Protein AF-A0A1Q9JSB4-F1 (afdb_monomer)

Solvent-accessible surface area (backbone atoms only — not comparable to full-atom values): 6946 Å² total; per-residue (Å²): 130,84,77,72,78,92,80,82,87,85,89,82,86,73,56,73,68,58,48,51,52,46,51,55,55,12,55,77,67,75,41,54,57,71,53,41,51,50,48,71,71,62,71,48,70,88,77,40,72,66,58,48,53,54,52,50,52,51,53,52,53,52,50,52,52,51,52,51,50,52,50,52,51,49,55,63,71,61,60,80,60,52,72,65,56,52,54,51,50,53,53,50,52,54,53,49,52,53,55,52,49,53,53,50,50,57,53,53,43,64,74,65,68,75,124

Sequence (115 aa):
MSQGRLSLVKKFRLSPEVAAELAEKSEKMNMSESEYLRFMISQKPTDYPEMRILLRELINEVNHIGTNINQIVHNNNSGLYSETDKEQLVAYMRKLNVEVNKVYEVISERQSGKM

Foldseek 3Di:
DPPPPPDDDDDDDDDPVVVVVLVVVCVVVVHDSVVVVVCVVVVDCVVDPVSVVVVVVVVVVVVVVVVVVVVVVCVVVVCPDPVVNVVVVVVVVVVVVVVVVVVVVVVVCVVVPPD

Radius of gyration: 30.27 Å; Cα contacts (8 Å, |Δi|>4): 21; chains: 1; bounding box: 59×44×71 Å

Secondary structure (DSSP, 8-state):
---------------HHHHHHHHHHHHHTTS-HHHHHHHHHH--GGG-HHHHHHHHHHHHHHHHHHHHHHHHHHHHHT--S-HHHHHHHHHHHHHHHHHHHHHHHHHHHHHTT--

Mean predicted aligned error: 15.84 Å

pLDDT: mean 81.72, std 12.93, range [38.06, 97.5]

Structure (mmCIF, N/CA/C/O backbone):
data_AF-A0A1Q9JSB4-F1
#
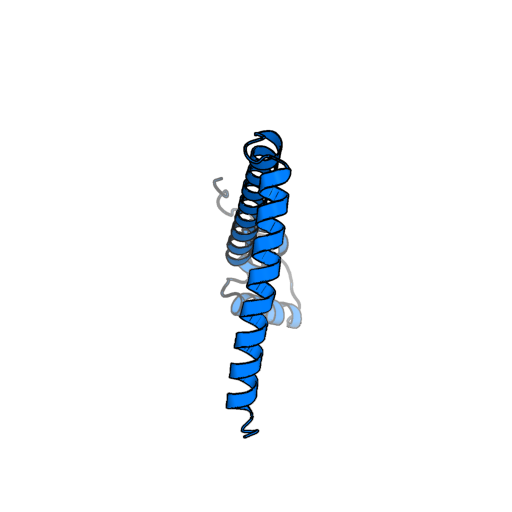_entry.id   AF-A0A1Q9JSB4-F1
#
loop_
_atom_site.group_PDB
_atom_site.id
_atom_site.type_symbol
_atom_site.label_atom_id
_atom_site.label_alt_id
_atom_site.label_comp_id
_atom_site.label_asym_id
_atom_site.label_entity_id
_atom_site.label_seq_id
_atom_site.pdbx_PDB_ins_code
_atom_site.Cartn_x
_atom_site.Cartn_y
_atom_site.Cartn_z
_atom_site.occupancy
_atom_site.B_iso_or_equiv
_atom_site.auth_seq_id
_atom_site.auth_comp_id
_atom_site.auth_asym_id
_atom_site.auth_atom_id
_atom_site.pdbx_PDB_model_num
ATOM 1 N N . MET A 1 1 ? 7.688 8.011 22.339 1.00 38.06 1 MET A N 1
ATOM 2 C CA . MET A 1 1 ? 6.715 9.029 22.789 1.00 38.06 1 MET A CA 1
ATOM 3 C C . MET A 1 1 ? 5.871 8.394 23.879 1.00 38.06 1 MET A C 1
ATOM 5 O O . MET A 1 1 ? 5.045 7.551 23.552 1.00 38.06 1 MET A O 1
ATOM 9 N N . SER A 1 2 ? 6.137 8.675 25.157 1.00 42.62 2 SER A N 1
ATOM 10 C CA . SER A 1 2 ? 5.287 8.157 26.233 1.00 42.62 2 SER A CA 1
ATOM 11 C C . SER A 1 2 ? 3.912 8.810 26.098 1.00 42.62 2 SER A C 1
ATOM 13 O O . SER A 1 2 ? 3.757 10.011 26.302 1.00 42.62 2 SER A O 1
ATOM 15 N N . GLN A 1 3 ? 2.910 8.034 25.685 1.00 54.91 3 GLN A N 1
ATOM 16 C CA . GLN A 1 3 ? 1.523 8.451 25.856 1.00 54.91 3 GLN A CA 1
ATOM 17 C C . GLN A 1 3 ? 1.323 8.600 27.366 1.00 54.91 3 GLN A C 1
ATOM 19 O O . GLN A 1 3 ? 1.408 7.616 28.102 1.00 54.91 3 GLN A O 1
ATOM 24 N N . GLY A 1 4 ? 1.185 9.838 27.844 1.00 63.59 4 GLY A N 1
ATOM 25 C CA . GLY A 1 4 ? 0.920 10.104 29.253 1.00 63.59 4 GLY A CA 1
ATOM 26 C C . GLY A 1 4 ? -0.279 9.276 29.716 1.00 63.59 4 GLY A C 1
ATOM 27 O O . GLY A 1 4 ? -1.248 9.113 28.974 1.00 63.59 4 GLY A O 1
ATOM 28 N N . ARG A 1 5 ? -0.197 8.707 30.923 1.00 77.44 5 ARG A N 1
ATOM 29 C CA . ARG A 1 5 ? -1.266 7.881 31.499 1.00 77.44 5 ARG A CA 1
ATOM 30 C C . ARG A 1 5 ? -2.603 8.628 31.402 1.00 77.44 5 ARG A C 1
ATOM 32 O O . ARG A 1 5 ? -2.691 9.775 31.833 1.00 77.44 5 ARG A O 1
ATOM 39 N N . LEU A 1 6 ? -3.629 7.971 30.854 1.00 82.81 6 LEU A N 1
ATOM 40 C CA . LEU A 1 6 ? -4.983 8.524 30.750 1.00 82.81 6 LEU A CA 1
ATOM 41 C C . LEU A 1 6 ? -5.480 8.916 32.154 1.00 82.81 6 LEU A C 1
ATOM 43 O O . LEU A 1 6 ? -5.659 8.049 33.006 1.00 82.81 6 LEU A O 1
ATOM 47 N N . SER A 1 7 ? -5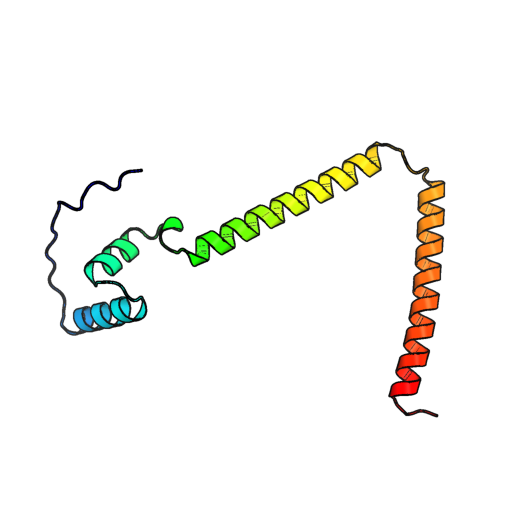.657 10.216 32.403 1.00 88.75 7 SER A N 1
ATOM 48 C CA . SER A 1 7 ? -5.992 10.764 33.730 1.00 88.75 7 SER A CA 1
ATOM 49 C C . SER A 1 7 ? -7.288 11.577 33.765 1.00 88.75 7 SER A C 1
ATOM 51 O O . SER A 1 7 ? -7.830 11.827 34.839 1.00 88.75 7 SER A O 1
ATOM 53 N N . LEU A 1 8 ? -7.810 11.984 32.605 1.00 88.56 8 LEU A N 1
ATOM 54 C CA . LEU A 1 8 ? -9.019 12.799 32.492 1.00 88.56 8 LEU A CA 1
ATOM 55 C C . LEU A 1 8 ? -10.231 11.933 32.139 1.00 88.56 8 LEU A C 1
ATOM 57 O O . LEU A 1 8 ? -10.182 11.138 31.204 1.00 88.56 8 LEU A O 1
ATOM 61 N N . VAL A 1 9 ? -11.343 12.142 32.849 1.00 90.19 9 VAL A N 1
ATOM 62 C CA . VAL A 1 9 ? -12.622 11.456 32.608 1.00 90.19 9 VAL A CA 1
ATOM 63 C C . VAL A 1 9 ? -13.632 12.442 32.027 1.00 90.19 9 VAL A C 1
ATOM 65 O O . VAL A 1 9 ? -13.817 13.542 32.555 1.00 90.19 9 VAL A O 1
ATOM 68 N N . LYS A 1 10 ? -14.318 12.044 30.953 1.00 89.62 10 LYS A N 1
ATOM 69 C CA . LYS A 1 10 ? -15.442 12.788 30.372 1.00 89.62 10 LYS A CA 1
ATOM 70 C C . LYS A 1 10 ? -16.696 11.921 30.399 1.00 89.62 10 LYS A C 1
ATOM 72 O O . LYS A 1 10 ? -16.654 10.768 29.989 1.00 89.62 10 LYS A O 1
ATOM 77 N N . LYS A 1 11 ? -17.790 12.476 30.929 1.00 92.44 11 LYS A N 1
ATOM 78 C CA . LYS A 1 11 ? -19.097 11.814 31.027 1.00 92.44 11 LYS A CA 1
ATOM 79 C C . LYS A 1 11 ? -20.024 12.400 29.969 1.00 92.44 11 LYS A C 1
ATOM 81 O O . LYS A 1 11 ? -20.160 13.619 29.897 1.00 92.44 11 LYS A O 1
ATOM 86 N N . PHE A 1 12 ? -20.676 11.536 29.204 1.00 90.38 12 PHE A N 1
ATOM 87 C CA . PHE A 1 12 ? -21.640 11.909 28.172 1.00 90.38 12 PHE A CA 1
ATOM 88 C C . PHE A 1 12 ? -22.933 11.123 28.382 1.00 90.38 12 PHE A C 1
ATOM 90 O O . PHE A 1 12 ? -22.920 10.059 28.999 1.00 90.38 12 PHE A O 1
ATOM 97 N N . ARG A 1 13 ? -24.052 11.662 27.896 1.00 95.31 13 ARG A N 1
ATOM 98 C CA . ARG A 1 13 ? -25.334 10.950 27.844 1.00 95.31 13 ARG A CA 1
ATOM 99 C C . ARG A 1 13 ? -25.573 10.517 26.404 1.00 95.31 13 ARG A C 1
ATOM 101 O O . ARG A 1 13 ? -25.406 11.338 25.508 1.00 95.31 13 ARG A O 1
ATOM 108 N N . LEU A 1 14 ? -25.962 9.263 26.208 1.00 95.56 14 LEU A N 1
ATOM 109 C CA . LEU A 1 14 ? -26.282 8.687 24.903 1.00 95.56 14 LEU A CA 1
ATOM 110 C C . LEU A 1 14 ? -27.750 8.256 24.891 1.00 95.56 14 LEU A C 1
ATOM 112 O O . LEU A 1 14 ? -28.295 7.888 25.935 1.00 95.56 14 LEU A O 1
ATOM 116 N N . SER A 1 15 ? -28.387 8.310 23.722 1.00 97.38 15 SER A N 1
ATOM 117 C CA . SER A 1 15 ? -29.656 7.611 23.525 1.00 97.38 15 SER A CA 1
ATOM 118 C C . SER A 1 15 ? -29.409 6.093 23.505 1.00 97.38 15 SER A C 1
ATOM 120 O O . SER A 1 15 ? -28.284 5.666 23.228 1.00 97.38 15 SER A O 1
ATOM 122 N N . PRO A 1 16 ? -30.433 5.261 23.772 1.00 97.50 16 PRO A N 1
ATOM 123 C CA . PRO A 1 16 ? -30.288 3.805 23.716 1.00 97.50 16 PRO A CA 1
ATOM 124 C C . PRO A 1 16 ? -29.775 3.299 22.361 1.00 97.50 16 PRO A C 1
ATOM 126 O O . PRO A 1 16 ? -28.940 2.405 22.319 1.00 97.50 16 PRO A O 1
ATOM 129 N N . GLU A 1 17 ? -30.230 3.912 21.267 1.00 97.44 17 GLU A N 1
ATOM 130 C CA . GLU A 1 17 ? -29.809 3.580 19.901 1.00 97.44 17 GLU A CA 1
ATOM 131 C C . GLU A 1 17 ? -28.315 3.851 19.682 1.00 97.44 17 GLU A C 1
ATOM 133 O O . GLU A 1 17 ? -27.580 2.966 19.252 1.00 97.44 17 GLU A O 1
ATOM 138 N N . VAL A 1 18 ? -27.837 5.036 20.077 1.00 94.69 18 VAL A N 1
ATOM 139 C CA . VAL A 1 18 ? -26.418 5.406 19.941 1.00 94.69 18 VAL A CA 1
ATOM 140 C C . VAL A 1 18 ? -25.529 4.549 20.848 1.00 94.69 18 VAL A C 1
ATOM 142 O O . VAL A 1 18 ? -24.403 4.224 20.478 1.00 94.69 18 VAL A O 1
ATOM 145 N N . ALA A 1 19 ? -26.016 4.165 22.031 1.00 96.25 19 ALA A N 1
ATOM 146 C CA . ALA A 1 19 ? -25.290 3.263 22.923 1.00 96.25 19 ALA A CA 1
ATOM 147 C C . ALA A 1 19 ? -25.153 1.851 22.324 1.00 96.25 19 ALA A C 1
ATOM 149 O O . ALA A 1 19 ? -24.070 1.275 22.375 1.00 96.25 19 ALA A O 1
ATOM 150 N N . ALA A 1 20 ? -26.219 1.321 21.715 1.00 97.12 20 ALA A N 1
ATOM 151 C CA . ALA A 1 20 ? -26.181 0.024 21.042 1.00 97.12 20 ALA A CA 1
ATOM 152 C C . ALA A 1 20 ? -25.229 0.034 19.834 1.00 97.12 20 ALA A C 1
ATOM 154 O O . ALA A 1 20 ? -24.418 -0.877 19.679 1.00 97.12 20 ALA A O 1
ATOM 155 N N . GLU A 1 21 ? -25.272 1.095 19.025 1.00 96.19 21 GLU A N 1
ATOM 156 C CA . GLU A 1 21 ? -24.370 1.259 17.883 1.00 96.19 21 GLU A CA 1
ATOM 157 C C . GLU A 1 21 ? -22.897 1.353 18.321 1.00 96.19 21 GLU A C 1
ATOM 159 O O . GLU A 1 21 ? -22.014 0.772 17.685 1.00 96.19 21 GLU A O 1
ATOM 164 N N . LEU A 1 22 ? -22.617 2.061 19.423 1.00 94.38 22 LEU A N 1
ATOM 165 C CA . LEU A 1 22 ? -21.272 2.157 19.992 1.00 94.38 22 LEU A CA 1
ATOM 166 C C . LEU A 1 22 ? -20.751 0.786 20.445 1.00 94.38 22 LEU A C 1
ATOM 168 O O . LEU A 1 22 ? -19.611 0.438 20.122 1.00 94.38 22 LEU A O 1
ATOM 172 N N . ALA A 1 23 ? -21.584 0.013 21.145 1.00 95.38 23 ALA A N 1
ATOM 173 C CA . ALA A 1 23 ? -21.244 -1.332 21.594 1.00 95.38 23 ALA A CA 1
ATOM 174 C C . ALA A 1 23 ? -20.911 -2.242 20.400 1.00 95.38 23 ALA A C 1
ATOM 176 O O . ALA A 1 23 ? -19.802 -2.777 20.336 1.00 95.38 23 ALA A O 1
ATOM 177 N N . GLU A 1 24 ? -21.800 -2.312 19.403 1.00 96.25 24 GLU A N 1
ATOM 178 C CA . GLU A 1 24 ? -21.624 -3.151 18.210 1.00 96.25 24 GLU A CA 1
ATOM 179 C C . GLU A 1 24 ? -20.339 -2.804 17.439 1.00 96.25 24 GLU A C 1
ATOM 181 O O . GLU A 1 24 ? -19.571 -3.685 17.045 1.00 96.25 24 GLU A O 1
ATOM 186 N N . LYS A 1 25 ? -20.071 -1.510 17.221 1.00 91.00 25 LYS A N 1
ATOM 187 C CA . LYS A 1 25 ? -18.875 -1.072 16.485 1.00 91.00 25 LYS A CA 1
ATOM 188 C C . LYS A 1 25 ? -17.584 -1.340 17.251 1.00 91.00 25 LYS A C 1
ATOM 190 O O . LYS A 1 25 ? -16.586 -1.710 16.632 1.00 91.00 25 LYS A O 1
ATOM 195 N N . SER A 1 26 ? -17.593 -1.161 18.572 1.00 91.69 26 SER A N 1
ATOM 196 C CA . SER A 1 26 ? -16.423 -1.447 19.406 1.00 91.69 26 SER A CA 1
ATOM 197 C C . SER A 1 26 ? -16.100 -2.944 19.440 1.00 91.69 26 SER A C 1
ATOM 199 O O . SER A 1 26 ? -14.936 -3.319 19.286 1.00 91.69 26 SER A O 1
ATOM 201 N N . GLU A 1 27 ? -17.129 -3.795 19.504 1.00 92.44 27 GLU A N 1
ATOM 202 C CA . GLU A 1 27 ? -16.999 -5.252 19.463 1.00 92.44 27 GLU A CA 1
ATOM 203 C C . GLU A 1 27 ? -16.458 -5.736 18.114 1.00 92.44 27 GLU A C 1
ATOM 205 O O . GLU A 1 27 ? -15.497 -6.504 18.079 1.00 92.44 27 GLU A O 1
ATOM 210 N N . LYS A 1 28 ? -16.988 -5.217 16.996 1.00 90.50 28 LYS A N 1
ATOM 211 C CA . LYS A 1 28 ? -16.485 -5.528 15.642 1.00 90.50 28 LYS A CA 1
ATOM 212 C C . LYS A 1 28 ? -14.993 -5.237 15.476 1.00 90.50 28 LYS A C 1
ATOM 214 O O . LYS A 1 28 ? -14.313 -5.946 14.741 1.00 90.50 28 LYS A O 1
ATOM 219 N N . MET A 1 29 ? -14.496 -4.202 16.149 1.00 82.81 29 MET A N 1
ATOM 220 C CA . MET A 1 29 ? -13.086 -3.804 16.122 1.00 82.81 29 MET A CA 1
ATOM 221 C C . MET A 1 29 ? -12.257 -4.443 17.245 1.00 82.81 29 MET A C 1
ATOM 223 O O . MET A 1 29 ? -11.064 -4.159 17.349 1.00 82.81 29 MET A O 1
ATOM 227 N N . ASN A 1 30 ? -12.866 -5.300 18.072 1.00 86.75 30 ASN A N 1
ATOM 228 C CA . ASN A 1 30 ? -12.251 -5.961 19.221 1.00 86.75 30 ASN A CA 1
ATOM 229 C C . ASN A 1 30 ? -11.600 -4.970 20.214 1.00 86.75 30 ASN A C 1
ATOM 231 O O . ASN A 1 30 ? -10.493 -5.193 20.706 1.00 86.75 30 ASN A O 1
ATOM 235 N N . MET A 1 31 ? -12.283 -3.850 20.479 1.00 88.50 31 MET A N 1
ATOM 236 C CA . MET A 1 31 ? -11.840 -2.762 21.362 1.00 88.50 31 MET A CA 1
ATOM 237 C C . MET A 1 31 ? -12.882 -2.477 22.447 1.00 88.50 31 MET A C 1
ATOM 239 O O . MET A 1 31 ? -14.074 -2.701 22.258 1.00 88.50 31 MET A O 1
ATOM 243 N N . SER A 1 32 ? -12.458 -1.893 23.573 1.00 91.38 32 SER A N 1
ATOM 244 C CA . SER A 1 32 ? -13.431 -1.315 24.519 1.00 91.38 32 SER A CA 1
ATOM 245 C C . SER A 1 32 ? -14.110 -0.079 23.916 1.00 91.38 32 SER A C 1
ATOM 247 O O . SER A 1 32 ? -13.471 0.674 23.183 1.00 91.38 32 SER A O 1
ATOM 249 N N . GLU A 1 33 ? -15.356 0.226 24.293 1.00 92.06 33 GLU A N 1
ATOM 250 C CA . GLU A 1 33 ? -16.056 1.441 23.829 1.00 92.06 33 GLU A CA 1
ATOM 251 C C . GLU A 1 33 ? -15.230 2.722 24.046 1.00 92.06 33 GLU A C 1
ATOM 253 O O . GLU A 1 33 ? -15.183 3.616 23.203 1.00 92.06 33 GLU A O 1
ATOM 258 N N . SER A 1 34 ? -14.514 2.801 25.174 1.00 90.12 34 SER A N 1
ATOM 259 C CA . SER A 1 34 ? -13.656 3.946 25.489 1.00 90.12 34 SER A CA 1
ATOM 260 C C . SER A 1 34 ? -12.455 4.064 24.544 1.00 90.12 34 SER A C 1
ATOM 262 O O . SER A 1 34 ? -12.018 5.168 24.222 1.00 90.12 34 SER A O 1
ATOM 264 N N . GLU A 1 35 ? -11.897 2.929 24.134 1.00 86.25 35 GLU A N 1
ATOM 265 C CA . GLU A 1 35 ? -10.772 2.841 23.208 1.00 86.25 35 GLU A CA 1
ATOM 266 C C . GLU A 1 35 ? -11.221 3.152 21.791 1.00 86.25 35 GLU A C 1
ATOM 268 O O . GLU A 1 35 ? -10.597 3.982 21.135 1.00 86.25 35 GLU A O 1
ATOM 273 N N . TYR A 1 36 ? -12.374 2.617 21.399 1.00 88.94 36 TYR A N 1
ATOM 274 C CA . TYR A 1 36 ? -13.028 2.930 20.142 1.00 88.94 36 TYR A CA 1
ATOM 275 C C . TYR A 1 36 ? -13.346 4.430 20.013 1.00 88.94 36 TYR A C 1
ATOM 277 O O . TYR A 1 36 ? -13.014 5.047 19.005 1.00 88.94 36 TYR A O 1
ATOM 285 N N . LEU A 1 37 ? -13.886 5.081 21.051 1.00 89.38 37 LEU A N 1
ATOM 286 C CA . LEU A 1 37 ? -14.112 6.535 21.029 1.00 89.38 37 LEU A CA 1
ATOM 287 C C . LEU A 1 37 ? -12.809 7.331 20.901 1.00 89.38 37 LEU A C 1
ATOM 289 O O . LEU A 1 37 ? -12.750 8.298 20.143 1.00 89.38 37 LEU A O 1
ATOM 293 N N . ARG A 1 38 ? -11.753 6.942 21.627 1.00 86.88 38 ARG A N 1
ATOM 294 C CA . ARG A 1 38 ? -10.443 7.607 21.514 1.00 86.88 38 ARG A CA 1
ATOM 295 C C . ARG A 1 38 ? -9.865 7.464 20.111 1.00 86.88 38 ARG A C 1
ATOM 297 O O . ARG A 1 38 ? -9.359 8.445 19.582 1.00 86.88 38 ARG A O 1
ATOM 304 N N . PHE A 1 39 ? -9.989 6.280 19.529 1.00 83.81 39 PHE A N 1
ATOM 305 C CA . PHE A 1 39 ? -9.577 5.963 18.170 1.00 83.81 39 PHE A CA 1
ATOM 306 C C . PHE A 1 39 ? -10.331 6.789 17.117 1.00 83.81 39 PHE A C 1
ATOM 308 O O . PHE A 1 39 ? -9.719 7.404 16.244 1.00 83.81 39 PHE A O 1
ATOM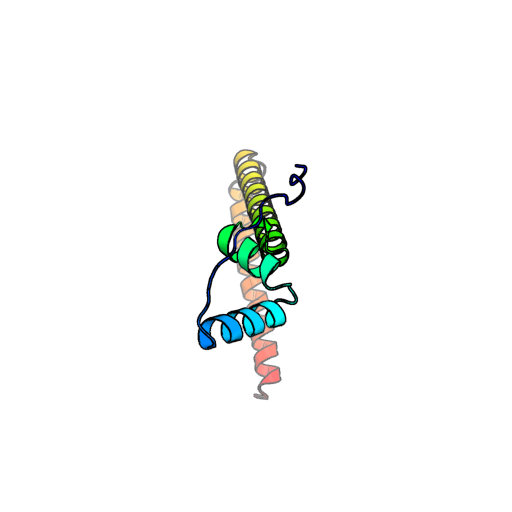 315 N N . MET A 1 40 ? -11.654 6.898 17.258 1.00 84.56 40 MET A N 1
ATOM 316 C CA . MET A 1 40 ? -12.493 7.727 16.386 1.00 84.56 40 MET A CA 1
ATOM 317 C C . MET A 1 40 ? -12.179 9.225 16.506 1.00 84.56 40 MET A C 1
ATOM 319 O O . MET A 1 40 ? -12.361 9.971 15.548 1.00 84.56 40 MET A O 1
ATOM 323 N N . ILE A 1 41 ? -11.715 9.685 17.672 1.00 83.12 41 ILE A N 1
ATOM 324 C CA . ILE A 1 41 ? -11.290 11.077 17.883 1.00 83.12 41 ILE A CA 1
ATOM 325 C C . ILE A 1 41 ? -9.879 11.316 17.332 1.00 83.12 41 ILE A C 1
ATOM 327 O O . ILE A 1 41 ? -9.605 12.396 16.809 1.00 83.12 41 ILE A O 1
ATOM 331 N N . SER A 1 42 ? -8.965 10.351 17.471 1.00 74.75 42 SER A N 1
ATOM 332 C CA . SER A 1 42 ? -7.579 10.523 17.038 1.00 74.75 42 SER A CA 1
ATOM 333 C C . SER A 1 42 ? -7.445 10.480 15.521 1.00 74.75 42 SER A C 1
ATOM 335 O O . SER A 1 42 ? -6.699 11.306 14.995 1.00 74.75 42 SER A O 1
ATOM 337 N N . GLN A 1 43 ? -8.141 9.560 14.833 1.00 61.94 43 GLN A N 1
ATOM 338 C CA . GLN A 1 43 ? -8.094 9.358 13.370 1.00 61.94 43 GLN A CA 1
ATOM 339 C C . GLN A 1 43 ? -6.670 9.480 12.793 1.00 61.94 43 GLN A C 1
ATOM 341 O O . GLN A 1 43 ? -6.466 9.996 11.692 1.00 61.94 43 GLN A O 1
ATOM 346 N N . LYS A 1 44 ? -5.647 9.045 13.545 1.00 62.94 44 LYS A N 1
ATOM 347 C CA . LYS A 1 44 ? -4.264 9.101 13.073 1.00 62.94 44 LYS A CA 1
ATOM 348 C C . LYS A 1 44 ? -3.988 7.834 12.266 1.00 62.94 44 LYS A C 1
ATOM 350 O O . LYS A 1 44 ? -4.324 6.744 12.725 1.00 62.94 44 LYS A O 1
ATOM 355 N N . PRO A 1 45 ? -3.300 7.925 11.112 1.00 53.41 45 PRO A N 1
ATOM 356 C CA . PRO A 1 45 ? -2.876 6.746 10.346 1.00 53.41 45 PRO A CA 1
ATOM 357 C C . PRO A 1 45 ? -2.086 5.734 11.195 1.00 53.41 45 PRO A C 1
ATOM 359 O O . PRO A 1 45 ? -2.105 4.533 10.947 1.00 53.41 45 PRO A O 1
ATOM 362 N N . THR A 1 46 ? -1.423 6.224 12.246 1.00 56.56 46 THR A N 1
ATOM 363 C CA . THR A 1 46 ? -0.695 5.459 13.260 1.00 56.56 46 THR A CA 1
ATOM 364 C C . THR A 1 46 ? -1.569 4.598 14.171 1.00 56.56 46 THR A C 1
ATOM 366 O O . THR A 1 46 ? -1.013 3.869 14.984 1.00 56.56 46 THR A O 1
ATOM 369 N N . ASP A 1 47 ? -2.891 4.648 14.088 1.00 61.38 47 ASP A N 1
ATOM 370 C CA . ASP A 1 47 ? -3.758 3.830 14.941 1.00 61.38 47 ASP A CA 1
ATOM 371 C C . ASP A 1 47 ? -4.206 2.535 14.239 1.00 61.38 47 ASP A C 1
ATOM 373 O O . ASP A 1 47 ? -4.691 1.616 14.888 1.00 61.38 47 ASP A O 1
ATOM 377 N N . TYR A 1 48 ? -3.917 2.398 12.938 1.00 67.88 48 TYR A N 1
ATOM 378 C CA . TYR A 1 48 ? -4.250 1.228 12.125 1.00 67.88 48 TYR A CA 1
ATOM 379 C C . TYR A 1 48 ? -2.964 0.475 11.732 1.00 67.88 48 TYR A C 1
ATOM 381 O O . TYR A 1 48 ? -2.187 0.954 10.900 1.00 67.88 48 TYR A O 1
ATOM 389 N N . PRO A 1 49 ? -2.660 -0.685 12.349 1.00 67.00 49 PRO A N 1
ATOM 390 C CA . PRO A 1 49 ? -1.487 -1.496 12.004 1.00 67.00 49 PRO A CA 1
ATOM 391 C C . PRO A 1 49 ? -1.415 -1.858 10.516 1.00 67.00 49 PRO A C 1
ATOM 393 O O . PRO A 1 49 ? -0.352 -1.737 9.916 1.00 67.00 49 PRO A O 1
ATOM 396 N N . GLU A 1 50 ? -2.549 -2.205 9.912 1.00 72.44 50 GLU A N 1
ATOM 397 C CA . GLU A 1 50 ? -2.646 -2.578 8.495 1.00 72.44 50 GLU A CA 1
ATOM 398 C C . GLU A 1 50 ? -2.254 -1.423 7.568 1.00 72.44 50 GLU A C 1
ATOM 400 O O . GLU A 1 50 ? -1.404 -1.583 6.695 1.00 72.44 50 GLU A O 1
ATOM 405 N N . MET A 1 51 ? -2.772 -0.216 7.821 1.00 72.00 51 MET A N 1
ATOM 406 C CA . MET A 1 51 ? -2.419 0.971 7.033 1.00 72.00 51 MET A CA 1
ATOM 407 C C . MET A 1 51 ? -0.928 1.308 7.120 1.00 72.00 51 MET A C 1
ATOM 409 O O . MET A 1 51 ? -0.346 1.776 6.146 1.00 72.00 51 MET A O 1
ATOM 413 N N . ARG A 1 52 ? -0.271 1.045 8.256 1.00 73.25 52 ARG A N 1
ATOM 414 C CA . ARG A 1 52 ? 1.186 1.229 8.377 1.00 73.25 52 ARG A CA 1
ATOM 415 C C . ARG A 1 52 ? 1.974 0.259 7.514 1.00 73.25 52 ARG A C 1
ATOM 417 O O . ARG A 1 52 ? 2.988 0.660 6.949 1.00 73.25 52 ARG A O 1
ATOM 424 N N . ILE A 1 53 ? 1.537 -0.996 7.441 1.00 76.81 53 ILE A N 1
ATOM 425 C CA . ILE A 1 53 ? 2.177 -2.007 6.596 1.00 76.81 53 ILE A CA 1
ATOM 426 C C . ILE A 1 53 ? 2.064 -1.573 5.135 1.00 76.81 53 ILE A C 1
ATOM 428 O O . ILE A 1 53 ? 3.093 -1.449 4.474 1.00 76.81 53 ILE A O 1
ATOM 432 N N . LEU A 1 54 ? 0.856 -1.205 4.697 1.00 82.50 54 LEU A N 1
ATOM 433 C CA . LEU A 1 54 ? 0.596 -0.728 3.336 1.00 82.50 54 LEU A CA 1
ATOM 434 C C . LEU A 1 54 ? 1.404 0.531 2.990 1.00 82.50 54 LEU A C 1
ATOM 436 O O . LEU A 1 54 ? 2.018 0.607 1.929 1.00 82.50 54 LEU A O 1
ATOM 440 N N . LEU A 1 55 ? 1.467 1.514 3.895 1.00 81.31 55 LEU A N 1
ATOM 441 C CA . LEU A 1 55 ? 2.271 2.723 3.686 1.00 81.31 55 LEU A CA 1
ATOM 442 C C . LEU A 1 55 ? 3.765 2.407 3.579 1.00 81.31 55 LEU A C 1
ATOM 444 O O . LEU A 1 55 ? 4.462 2.997 2.758 1.00 81.31 55 LEU A O 1
ATOM 448 N N . ARG A 1 56 ? 4.269 1.474 4.392 1.00 83.00 56 ARG A N 1
ATOM 449 C CA . ARG A 1 56 ? 5.671 1.050 4.338 1.00 83.00 56 ARG A CA 1
ATOM 450 C C . ARG A 1 56 ? 5.990 0.338 3.024 1.00 83.00 56 ARG A C 1
ATOM 452 O O . ARG A 1 56 ? 7.038 0.601 2.444 1.00 83.00 56 ARG A O 1
ATOM 459 N N . GLU A 1 57 ? 5.105 -0.540 2.565 1.00 88.44 57 GLU A N 1
ATOM 460 C CA . GLU A 1 57 ? 5.237 -1.220 1.272 1.00 88.44 57 GLU A CA 1
ATOM 461 C C . GLU A 1 57 ? 5.254 -0.216 0.121 1.00 88.44 57 GLU A C 1
ATOM 463 O O . GLU A 1 57 ? 6.168 -0.252 -0.699 1.00 88.44 57 GLU A O 1
ATOM 468 N N . LEU A 1 58 ? 4.336 0.753 0.128 1.00 89.44 58 LEU A N 1
ATOM 469 C CA . LEU A 1 58 ? 4.303 1.818 -0.873 1.00 89.44 58 LEU A CA 1
ATOM 470 C C . LEU A 1 58 ? 5.600 2.642 -0.891 1.00 89.44 58 LEU A C 1
ATOM 472 O O . LEU A 1 58 ? 6.142 2.917 -1.958 1.00 89.44 58 LEU A O 1
ATOM 476 N N . ILE A 1 59 ? 6.120 3.023 0.281 1.00 88.25 59 ILE A N 1
ATOM 477 C CA . ILE A 1 59 ? 7.388 3.763 0.387 1.00 88.25 59 ILE A CA 1
ATOM 478 C C . ILE A 1 59 ? 8.546 2.943 -0.194 1.00 88.25 59 ILE A C 1
ATOM 480 O O . ILE A 1 59 ? 9.377 3.483 -0.925 1.00 88.25 59 ILE A O 1
ATOM 484 N N . ASN A 1 60 ? 8.603 1.645 0.109 1.00 91.50 60 ASN A N 1
ATOM 485 C CA . ASN A 1 60 ? 9.640 0.762 -0.418 1.00 91.50 60 ASN A CA 1
ATOM 486 C C . ASN A 1 60 ? 9.561 0.641 -1.944 1.00 91.50 60 ASN A C 1
ATOM 488 O O . ASN A 1 60 ? 10.597 0.688 -2.606 1.00 91.50 60 ASN A O 1
ATOM 492 N N . GLU A 1 61 ? 8.353 0.550 -2.499 1.00 94.06 61 GLU A N 1
ATOM 493 C CA . GLU A 1 61 ? 8.145 0.473 -3.946 1.00 94.06 61 GLU A CA 1
ATOM 494 C C . GLU A 1 61 ? 8.603 1.759 -4.650 1.00 94.06 61 GLU A C 1
ATOM 496 O O . GLU A 1 61 ? 9.355 1.715 -5.623 1.00 94.06 61 GLU A O 1
ATOM 501 N N . VAL A 1 62 ? 8.246 2.927 -4.104 1.00 91.62 62 VAL A N 1
ATOM 502 C CA . VAL A 1 62 ? 8.710 4.227 -4.619 1.00 91.62 62 VAL A CA 1
ATOM 503 C C . VAL A 1 62 ? 10.238 4.329 -4.572 1.00 91.62 62 VAL A C 1
ATOM 505 O O . VAL A 1 62 ? 10.853 4.813 -5.525 1.00 91.62 62 VAL A O 1
ATOM 508 N N . ASN A 1 63 ? 10.869 3.833 -3.503 1.00 89.88 63 ASN A N 1
ATOM 509 C CA . ASN A 1 63 ? 12.328 3.797 -3.401 1.00 89.88 63 ASN A CA 1
ATOM 510 C C . ASN A 1 63 ? 12.953 2.897 -4.476 1.00 89.88 63 ASN A C 1
ATOM 512 O O . ASN A 1 63 ? 13.922 3.305 -5.117 1.00 89.88 63 ASN A O 1
ATOM 516 N N . HIS A 1 64 ? 12.380 1.715 -4.721 1.00 94.56 64 HIS A N 1
ATOM 517 C CA . HIS A 1 64 ? 12.827 0.819 -5.789 1.00 94.56 64 HIS A CA 1
ATOM 518 C C . HIS A 1 64 ? 12.706 1.460 -7.175 1.00 94.56 64 HIS A C 1
ATOM 520 O O . HIS A 1 64 ? 13.645 1.379 -7.970 1.00 94.56 64 HIS A O 1
ATOM 526 N N . ILE A 1 65 ? 11.604 2.164 -7.447 1.00 88.75 65 ILE A N 1
ATOM 527 C CA . ILE A 1 65 ? 11.432 2.936 -8.686 1.00 88.75 65 ILE A CA 1
ATOM 528 C C . ILE A 1 65 ? 12.530 4.000 -8.809 1.00 88.75 65 ILE A C 1
ATOM 530 O O . ILE A 1 65 ? 13.164 4.109 -9.859 1.00 88.75 65 ILE A O 1
ATOM 534 N N . GLY A 1 66 ? 12.811 4.744 -7.735 1.00 88.94 66 GLY A N 1
ATOM 535 C CA . GLY A 1 66 ? 13.888 5.736 -7.707 1.00 88.94 66 GLY A CA 1
ATOM 536 C C . GLY A 1 66 ? 15.265 5.131 -8.006 1.00 88.94 66 GLY A C 1
ATOM 537 O O . GLY A 1 66 ? 16.030 5.688 -8.795 1.00 88.94 66 GLY A O 1
ATOM 538 N N . THR A 1 67 ? 15.572 3.959 -7.443 1.00 92.44 67 THR A N 1
ATOM 539 C CA . THR A 1 67 ? 16.807 3.220 -7.751 1.00 92.44 67 THR A CA 1
ATOM 540 C C . THR A 1 67 ? 16.877 2.813 -9.223 1.00 92.44 67 THR A C 1
ATOM 542 O O . THR A 1 67 ? 17.909 3.038 -9.855 1.00 92.44 67 THR A O 1
ATOM 545 N N . ASN A 1 68 ? 15.792 2.279 -9.789 1.00 90.81 68 ASN A N 1
ATOM 546 C CA . ASN A 1 68 ? 15.742 1.891 -11.202 1.00 90.81 68 ASN A CA 1
ATOM 547 C C . ASN A 1 68 ? 15.943 3.100 -12.128 1.00 90.81 68 ASN A C 1
ATOM 549 O O . ASN A 1 68 ? 16.710 3.021 -13.088 1.00 90.81 68 ASN A O 1
ATOM 553 N N . ILE A 1 69 ? 15.319 4.241 -11.816 1.00 82.75 69 ILE A N 1
ATOM 554 C CA . ILE A 1 69 ? 15.514 5.492 -12.562 1.00 82.75 69 ILE A CA 1
ATOM 555 C 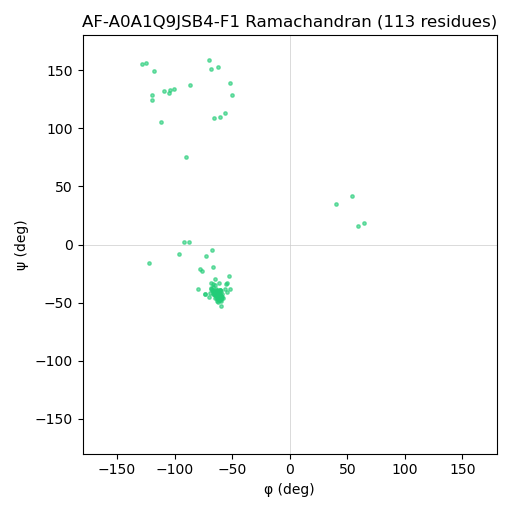C . ILE A 1 69 ? 16.983 5.921 -12.505 1.00 82.75 69 ILE A C 1
ATOM 557 O O . ILE A 1 69 ? 17.577 6.201 -13.545 1.00 82.75 69 ILE A O 1
ATOM 561 N N . ASN A 1 70 ? 17.596 5.914 -11.320 1.00 86.00 70 ASN A N 1
ATOM 562 C CA . ASN A 1 70 ? 19.005 6.279 -11.165 1.00 86.00 70 ASN A CA 1
ATOM 563 C C . ASN A 1 70 ? 19.932 5.360 -11.968 1.00 86.00 70 ASN A C 1
ATOM 565 O O . ASN A 1 70 ? 20.882 5.842 -12.580 1.00 86.00 70 ASN A O 1
ATOM 569 N N . GLN A 1 71 ? 19.645 4.058 -12.015 1.00 87.00 71 GLN A N 1
ATOM 570 C CA . GLN A 1 71 ? 20.401 3.109 -12.833 1.00 87.00 71 GLN A CA 1
ATOM 571 C C . GLN A 1 71 ? 20.241 3.385 -14.331 1.00 87.00 71 GLN A C 1
ATOM 573 O O . GLN A 1 71 ? 21.235 3.378 -15.051 1.00 87.00 71 GLN A O 1
ATOM 578 N N . ILE A 1 72 ? 19.025 3.679 -14.806 1.00 84.75 72 ILE A N 1
ATOM 579 C CA . ILE A 1 72 ? 18.776 4.040 -16.213 1.00 84.75 72 ILE A CA 1
ATOM 580 C C . ILE A 1 72 ? 19.545 5.309 -16.583 1.00 84.75 72 ILE A C 1
ATOM 582 O O . ILE A 1 72 ? 20.234 5.333 -17.601 1.00 84.75 72 ILE A O 1
ATOM 586 N N . VAL A 1 73 ? 19.465 6.345 -15.745 1.00 81.12 73 VAL A N 1
ATOM 587 C CA . VAL A 1 73 ? 20.175 7.612 -15.961 1.00 81.12 73 VAL A CA 1
ATOM 588 C C . VAL A 1 73 ? 21.685 7.390 -15.947 1.00 81.12 73 VAL A C 1
ATOM 590 O O . VAL A 1 73 ? 22.378 7.857 -16.847 1.00 81.12 73 VAL A O 1
ATOM 593 N N . HIS A 1 74 ? 22.202 6.636 -14.976 1.00 82.00 74 HIS A N 1
ATOM 594 C CA . HIS A 1 74 ? 23.623 6.312 -14.894 1.00 82.00 74 HIS A CA 1
ATOM 595 C C . HIS A 1 74 ? 24.099 5.524 -16.121 1.00 82.00 74 HIS A C 1
ATOM 597 O O . HIS A 1 74 ? 25.133 5.856 -16.686 1.00 82.00 74 HIS A O 1
ATOM 603 N N . ASN A 1 75 ? 23.339 4.525 -16.576 1.00 80.44 75 ASN A N 1
ATOM 604 C CA . ASN A 1 75 ? 23.671 3.732 -17.763 1.00 80.44 75 ASN A CA 1
ATOM 605 C C . ASN A 1 75 ? 23.584 4.539 -19.064 1.00 80.44 75 ASN A C 1
ATOM 607 O O . ASN A 1 75 ? 24.343 4.288 -19.996 1.00 80.44 75 ASN A O 1
ATOM 611 N N . ASN A 1 76 ? 22.659 5.497 -19.146 1.00 76.56 76 ASN A N 1
ATOM 612 C CA . ASN A 1 76 ? 22.564 6.395 -20.291 1.00 76.56 76 ASN A CA 1
ATOM 613 C C . ASN A 1 76 ? 23.755 7.367 -20.326 1.00 76.56 76 ASN A C 1
ATOM 615 O O . ASN A 1 76 ? 24.393 7.522 -21.364 1.00 76.56 76 ASN A O 1
ATOM 619 N N . ASN A 1 77 ? 24.094 7.947 -19.172 1.00 78.50 77 ASN A N 1
ATOM 620 C CA . ASN A 1 77 ? 25.162 8.936 -19.040 1.00 78.50 77 ASN A CA 1
ATOM 621 C C . ASN A 1 77 ? 26.570 8.328 -19.027 1.00 78.50 77 ASN A C 1
ATOM 623 O O . ASN A 1 77 ? 27.534 9.037 -19.303 1.00 78.50 77 ASN A O 1
ATOM 627 N N . SER A 1 78 ? 26.721 7.040 -18.708 1.00 75.50 78 SER A N 1
ATOM 628 C CA . SER A 1 78 ? 28.029 6.380 -18.665 1.00 75.50 78 SER A CA 1
ATOM 629 C C . SER A 1 78 ? 28.626 6.124 -20.048 1.00 75.50 78 SER A C 1
ATOM 631 O O . SER A 1 78 ? 29.785 5.725 -20.132 1.00 75.50 78 SER A O 1
ATOM 633 N N . GLY A 1 79 ? 27.859 6.326 -21.130 1.00 67.44 79 GLY A N 1
ATOM 634 C CA . GLY A 1 79 ? 28.330 6.114 -22.503 1.00 67.44 79 GLY A CA 1
ATOM 635 C C . GLY A 1 79 ? 28.799 4.680 -22.779 1.00 67.44 79 GLY A C 1
ATOM 636 O O . GLY A 1 79 ? 29.496 4.446 -23.760 1.00 67.44 79 GLY A O 1
ATOM 637 N N . LEU A 1 80 ? 28.440 3.728 -21.906 1.00 61.88 80 LEU A N 1
ATOM 638 C CA . LEU A 1 80 ? 28.966 2.357 -21.891 1.00 61.88 80 LEU A CA 1
ATOM 639 C C . LEU A 1 80 ? 28.554 1.538 -23.120 1.00 6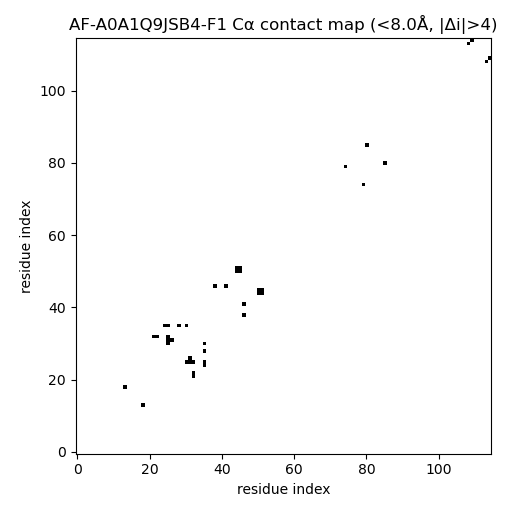1.88 80 LEU A C 1
ATOM 641 O O . LEU A 1 80 ? 29.197 0.542 -23.431 1.00 61.88 80 LEU A O 1
ATOM 645 N N . TYR A 1 81 ? 27.502 1.968 -23.815 1.00 60.59 81 TYR A N 1
ATOM 646 C CA . TYR A 1 81 ? 27.057 1.388 -25.074 1.00 60.59 81 TYR A CA 1
ATOM 647 C C . TYR A 1 81 ? 27.112 2.456 -26.155 1.00 60.59 81 TYR A C 1
ATOM 649 O O . TYR A 1 81 ? 26.483 3.512 -26.014 1.00 60.59 81 TYR A O 1
ATOM 657 N N . SER A 1 82 ? 27.830 2.167 -27.240 1.00 71.44 82 SER A N 1
ATOM 658 C CA . SER A 1 82 ? 27.759 2.996 -28.440 1.00 71.44 82 SER A CA 1
ATOM 659 C C . SER A 1 82 ? 26.331 2.964 -28.996 1.00 71.44 82 SER A C 1
ATOM 661 O O . SER A 1 82 ? 25.605 1.984 -28.810 1.00 71.44 82 SER A O 1
ATOM 663 N N . GLU A 1 83 ? 25.900 4.018 -29.694 1.00 75.56 83 GLU A N 1
ATOM 664 C CA . GLU A 1 83 ? 24.590 4.004 -30.368 1.00 75.56 83 GLU A CA 1
ATOM 665 C C . GLU A 1 83 ? 24.457 2.800 -31.318 1.00 75.56 83 GLU A C 1
ATOM 667 O O . GLU A 1 83 ? 23.401 2.177 -31.385 1.00 75.56 83 GLU A O 1
ATOM 672 N N . THR A 1 84 ? 25.562 2.366 -31.932 1.00 77.62 84 THR A N 1
ATOM 673 C CA . THR A 1 84 ? 25.620 1.150 -32.753 1.00 77.62 84 THR A CA 1
ATOM 674 C C . THR A 1 84 ? 25.348 -0.140 -31.970 1.00 77.62 84 THR A C 1
ATOM 676 O O . 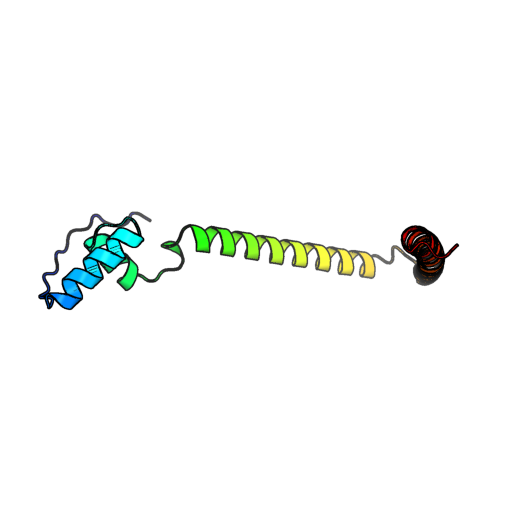THR A 1 84 ? 24.647 -1.017 -32.476 1.00 77.62 84 THR A O 1
ATOM 679 N N . ASP A 1 85 ? 25.825 -0.267 -30.726 1.00 77.06 85 ASP A N 1
ATOM 680 C CA . ASP A 1 85 ? 25.531 -1.440 -29.884 1.00 77.06 85 ASP A CA 1
ATOM 681 C C . ASP A 1 85 ? 24.050 -1.475 -29.488 1.00 77.06 85 ASP A C 1
ATOM 683 O O . ASP A 1 85 ? 23.425 -2.539 -29.463 1.00 77.06 85 ASP A O 1
ATOM 687 N N . LYS A 1 86 ? 23.461 -0.299 -29.226 1.00 78.88 86 LYS A N 1
ATOM 688 C CA . LYS A 1 86 ? 22.027 -0.169 -28.932 1.00 78.88 86 LYS A CA 1
ATOM 689 C C . LYS A 1 86 ? 21.180 -0.550 -30.148 1.00 78.88 86 LYS A C 1
ATOM 691 O O . LYS A 1 86 ? 20.213 -1.298 -30.000 1.00 78.88 86 LYS A O 1
ATOM 696 N N . GLU A 1 87 ? 21.553 -0.097 -31.344 1.00 83.88 87 GLU A N 1
ATOM 697 C CA . GLU A 1 87 ? 20.876 -0.454 -32.599 1.00 83.88 87 GLU A CA 1
ATOM 698 C C . GLU A 1 87 ? 20.925 -1.962 -32.875 1.00 83.88 87 GLU A C 1
ATOM 700 O O . GLU A 1 87 ? 19.895 -2.573 -33.186 1.00 83.88 87 GLU A O 1
ATOM 705 N N . GLN A 1 88 ? 22.094 -2.588 -32.703 1.00 80.62 88 GLN A N 1
ATOM 706 C CA . GLN A 1 88 ? 22.247 -4.036 -32.867 1.00 80.62 88 GLN A CA 1
ATOM 707 C C . GLN A 1 88 ? 21.420 -4.815 -31.841 1.00 80.62 88 GLN A C 1
ATOM 709 O O . GLN A 1 88 ? 20.734 -5.775 -32.204 1.00 80.62 88 GLN A O 1
ATOM 714 N N . LEU A 1 89 ? 21.414 -4.381 -30.579 1.00 84.12 89 LEU A N 1
ATOM 715 C CA . LEU A 1 89 ? 20.609 -5.004 -29.530 1.00 84.12 89 LEU A CA 1
ATOM 716 C C . LEU A 1 89 ? 19.108 -4.937 -29.850 1.00 84.12 89 LEU A C 1
ATOM 718 O O . LEU A 1 89 ? 18.406 -5.942 -29.725 1.00 84.12 89 LEU A O 1
ATOM 722 N N . VAL A 1 90 ? 18.612 -3.790 -30.326 1.00 86.62 90 VAL A N 1
ATOM 723 C CA . VAL A 1 90 ? 17.210 -3.638 -30.758 1.00 86.62 90 VAL A CA 1
ATOM 724 C C . VAL A 1 90 ? 16.890 -4.563 -31.935 1.00 86.62 90 VAL A C 1
ATOM 726 O O . VAL A 1 90 ? 15.827 -5.19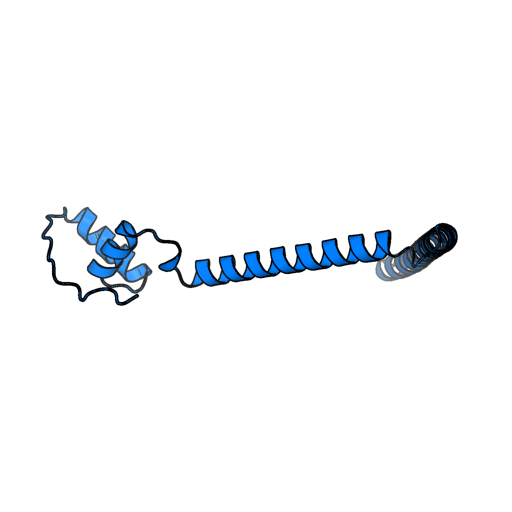3 -31.947 1.00 86.62 90 VAL A O 1
ATOM 729 N N . ALA A 1 91 ? 17.796 -4.690 -32.909 1.00 89.62 91 ALA A N 1
ATOM 730 C CA . ALA A 1 91 ? 17.624 -5.607 -34.036 1.00 89.62 91 ALA A CA 1
ATOM 731 C C . ALA A 1 91 ? 17.548 -7.074 -33.576 1.00 89.62 91 ALA A C 1
ATOM 733 O O . ALA A 1 91 ? 16.663 -7.815 -34.020 1.00 89.62 91 ALA A O 1
ATOM 734 N N . TYR A 1 92 ? 18.408 -7.483 -32.638 1.00 87.62 92 TYR A N 1
ATOM 735 C CA . TYR A 1 92 ? 18.367 -8.825 -32.059 1.00 87.62 92 TYR A CA 1
ATOM 736 C C . TYR A 1 92 ? 17.085 -9.079 -31.259 1.00 87.62 92 TYR A C 1
ATOM 738 O O . TYR A 1 92 ? 16.469 -10.128 -31.442 1.00 87.62 92 TYR A O 1
ATOM 746 N N . MET A 1 93 ? 16.619 -8.117 -30.456 1.00 90.12 93 MET A N 1
ATOM 747 C CA . MET A 1 93 ? 15.360 -8.240 -29.704 1.00 90.12 93 MET A CA 1
ATOM 748 C C . MET A 1 93 ? 14.137 -8.361 -30.621 1.00 90.12 93 MET A C 1
ATOM 750 O O . MET A 1 93 ? 13.253 -9.179 -30.370 1.00 90.12 93 MET A O 1
ATOM 754 N N . ARG A 1 94 ? 14.092 -7.603 -31.726 1.00 89.06 94 ARG A N 1
ATOM 755 C CA . ARG A 1 94 ? 13.031 -7.746 -32.740 1.00 89.06 94 ARG A CA 1
ATOM 756 C C . ARG A 1 94 ? 13.037 -9.138 -33.363 1.00 89.06 94 ARG A C 1
ATOM 758 O O . ARG A 1 94 ? 11.979 -9.751 -33.478 1.00 89.06 94 ARG A O 1
ATOM 765 N N . LYS A 1 95 ? 14.217 -9.647 -33.729 1.00 91.88 95 LYS A N 1
ATOM 766 C CA . LYS A 1 95 ? 14.364 -10.999 -34.284 1.00 91.88 95 LYS A CA 1
ATOM 767 C C . LYS A 1 95 ? 13.912 -12.064 -33.282 1.00 91.88 95 LYS A C 1
ATOM 769 O O . LYS A 1 95 ? 13.171 -12.965 -33.658 1.00 91.88 95 LYS A O 1
ATOM 774 N N . LEU A 1 96 ? 14.303 -11.927 -32.016 1.00 90.62 96 LEU A N 1
ATOM 775 C CA . LEU A 1 96 ? 13.902 -12.836 -30.945 1.00 90.6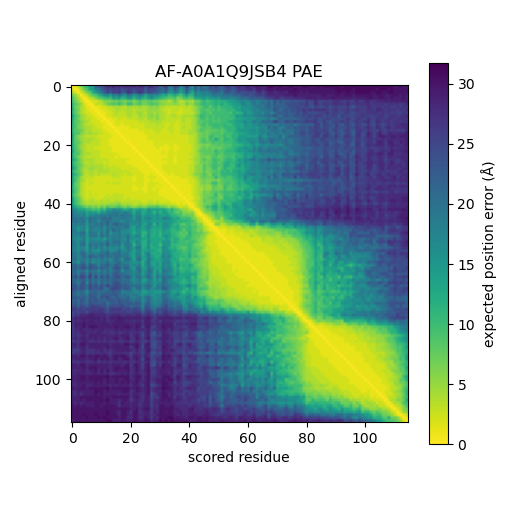2 96 LEU A CA 1
ATOM 776 C C . LEU A 1 96 ? 12.377 -12.872 -30.775 1.00 90.62 96 LEU A C 1
ATOM 778 O O . LEU A 1 96 ? 11.800 -13.953 -30.756 1.00 90.62 96 LEU A O 1
ATOM 782 N N . ASN A 1 97 ? 11.716 -11.712 -30.734 1.00 88.50 97 ASN A N 1
ATOM 783 C CA . ASN A 1 97 ? 10.256 -11.639 -30.619 1.00 88.50 97 ASN A CA 1
ATOM 784 C C . ASN A 1 97 ? 9.536 -12.309 -31.798 1.00 88.50 97 ASN A C 1
ATOM 786 O O . ASN A 1 97 ? 8.532 -12.985 -31.592 1.00 88.50 97 ASN A O 1
ATOM 790 N N . VAL A 1 98 ? 10.054 -12.160 -33.023 1.00 92.25 98 VAL A N 1
ATOM 791 C CA . VAL A 1 98 ? 9.507 -12.855 -34.200 1.00 92.25 98 VAL A CA 1
ATOM 792 C C . VAL A 1 98 ? 9.608 -14.371 -34.033 1.00 92.25 98 VAL A C 1
ATOM 794 O O . VAL A 1 98 ? 8.625 -15.071 -34.262 1.00 92.25 98 VAL A O 1
ATOM 797 N N . GLU A 1 99 ? 10.763 -14.887 -33.614 1.00 90.88 99 GLU A N 1
ATOM 798 C CA . GLU A 1 99 ? 10.945 -16.331 -33.428 1.00 90.88 99 GLU A CA 1
ATOM 799 C C . GLU A 1 99 ? 10.105 -16.884 -32.265 1.00 90.88 99 GLU A C 1
ATOM 801 O O . GLU A 1 99 ? 9.496 -17.943 -32.402 1.00 90.88 99 GLU A O 1
ATOM 806 N N . VAL A 1 100 ? 9.990 -16.152 -31.152 1.00 90.44 100 VAL A N 1
ATOM 807 C CA . VAL A 1 100 ? 9.129 -16.545 -30.022 1.00 90.44 100 VAL A CA 1
ATOM 808 C C . VAL A 1 100 ? 7.656 -16.582 -30.435 1.00 90.44 100 VAL A C 1
ATOM 810 O O . VAL A 1 100 ? 6.962 -17.540 -30.097 1.00 90.44 100 VAL A O 1
ATOM 813 N N . ASN A 1 101 ? 7.183 -15.602 -31.211 1.00 87.88 101 ASN A N 1
ATOM 814 C CA . ASN A 1 101 ? 5.802 -15.589 -31.702 1.00 87.88 101 ASN A CA 1
ATOM 815 C C . ASN A 1 101 ? 5.506 -16.763 -32.644 1.00 87.88 101 ASN A C 1
ATOM 817 O O . ASN A 1 101 ? 4.462 -17.391 -32.501 1.00 87.88 101 ASN A O 1
ATOM 821 N N . LYS A 1 102 ? 6.436 -17.136 -33.536 1.00 89.94 102 LYS A N 1
ATOM 822 C CA . LYS A 1 102 ? 6.277 -18.337 -34.380 1.00 89.94 102 LYS A CA 1
ATOM 823 C C . LYS A 1 102 ? 6.124 -19.605 -33.542 1.00 89.94 102 LYS A C 1
ATOM 825 O O . LYS A 1 102 ? 5.277 -20.446 -33.824 1.00 89.94 102 LYS A O 1
ATOM 830 N N . VAL A 1 103 ? 6.946 -19.752 -32.502 1.00 91.06 103 VAL A N 1
ATOM 831 C CA . VAL A 1 103 ? 6.857 -20.901 -31.588 1.00 91.06 103 VAL A CA 1
ATOM 832 C C . VAL A 1 103 ? 5.525 -20.887 -30.835 1.00 91.06 103 VAL A C 1
ATOM 834 O O . VAL A 1 103 ? 4.891 -21.933 -30.700 1.00 91.06 103 VAL A O 1
ATOM 837 N N . TYR A 1 104 ? 5.075 -19.713 -30.386 1.00 84.44 104 TYR A N 1
ATOM 838 C CA . TYR A 1 104 ? 3.780 -19.543 -29.731 1.00 84.44 104 TYR A CA 1
ATOM 839 C C . TYR A 1 104 ? 2.607 -19.950 -30.638 1.00 84.44 104 TYR A C 1
ATOM 841 O O . TYR A 1 104 ? 1.736 -20.697 -30.195 1.00 84.44 104 TYR A O 1
ATOM 849 N N . GLU A 1 105 ? 2.609 -19.535 -31.907 1.00 85.00 105 GLU A N 1
ATOM 850 C CA . GLU A 1 105 ? 1.586 -19.907 -32.897 1.00 85.00 105 GLU A CA 1
ATOM 851 C C . GLU A 1 105 ? 1.521 -21.427 -33.101 1.00 85.00 105 GLU A C 1
ATOM 853 O O . GLU A 1 105 ? 0.452 -22.019 -32.954 1.00 85.00 105 GLU A O 1
ATOM 858 N N . VAL A 1 106 ? 2.667 -22.089 -33.301 1.00 85.88 106 VAL A N 1
ATOM 859 C CA . VAL A 1 106 ? 2.739 -23.556 -33.460 1.00 85.88 106 VAL A CA 1
ATOM 860 C C . VAL A 1 106 ? 2.214 -24.298 -32.226 1.00 85.88 106 VAL A C 1
ATOM 862 O O . VAL A 1 106 ? 1.555 -25.335 -32.345 1.00 85.88 106 VAL A O 1
ATOM 865 N N . ILE A 1 107 ? 2.503 -23.800 -31.020 1.00 81.38 107 ILE A N 1
ATOM 866 C CA . ILE A 1 107 ? 2.000 -24.400 -29.775 1.00 81.38 107 ILE A CA 1
ATOM 867 C C . ILE A 1 107 ? 0.484 -24.184 -29.647 1.00 81.38 107 ILE A C 1
ATOM 869 O O . ILE A 1 107 ? -0.232 -25.115 -29.272 1.00 81.38 107 ILE A O 1
ATOM 873 N N . SER A 1 108 ? -0.011 -22.995 -29.991 1.00 71.19 108 SER A N 1
ATOM 874 C CA . SER A 1 108 ? -1.434 -22.636 -29.936 1.00 71.19 108 SER A CA 1
ATOM 875 C C . SER A 1 108 ? -2.287 -23.443 -30.930 1.00 71.19 108 SER A C 1
ATOM 877 O O . SER A 1 108 ? -3.366 -23.938 -30.586 1.00 71.19 108 SER A O 1
ATOM 879 N N . GLU A 1 109 ? -1.775 -23.674 -32.143 1.00 72.56 109 GLU A N 1
ATOM 880 C CA . GLU A 1 109 ? -2.422 -24.511 -33.164 1.00 72.56 109 GLU A CA 1
ATOM 881 C C . GLU A 1 109 ? -2.519 -25.981 -32.730 1.00 72.56 109 GLU A C 1
ATOM 883 O O . GLU A 1 109 ? -3.575 -26.603 -32.874 1.00 72.56 109 GLU A O 1
ATOM 888 N N . ARG A 1 110 ? -1.461 -26.518 -32.102 1.00 65.25 110 ARG A N 1
ATOM 889 C CA . ARG A 1 110 ? -1.444 -27.889 -31.556 1.00 65.25 110 ARG A CA 1
ATOM 890 C 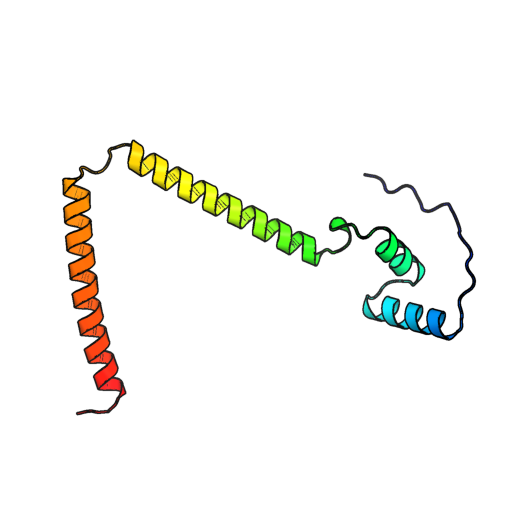C . ARG A 1 110 ? -2.432 -28.093 -30.408 1.00 65.25 110 ARG A C 1
ATOM 892 O O . ARG A 1 110 ? -2.998 -29.176 -30.289 1.00 65.25 110 ARG A O 1
ATOM 899 N N . GLN A 1 111 ? -2.653 -27.080 -29.571 1.00 57.66 111 GLN A N 1
ATOM 900 C CA . GLN A 1 111 ? -3.627 -27.154 -28.474 1.00 57.66 111 GLN A CA 1
ATOM 901 C C . GLN A 1 111 ? -5.081 -27.014 -28.952 1.00 57.66 111 GLN A C 1
ATOM 903 O O . GLN A 1 111 ? -5.990 -27.501 -28.285 1.00 57.66 111 GLN A O 1
ATOM 908 N N . SER A 1 112 ? -5.304 -26.405 -30.120 1.00 58.66 112 SER A N 1
ATOM 909 C CA . SER A 1 112 ? -6.639 -26.163 -30.687 1.00 58.66 112 SER A CA 1
ATOM 910 C C . SER A 1 112 ? -7.187 -27.324 -31.534 1.00 58.66 112 SER A C 1
ATOM 912 O O . SER A 1 112 ? -8.270 -27.200 -32.103 1.00 58.66 112 SER A O 1
ATOM 914 N N . GLY A 1 113 ? -6.458 -28.442 -31.652 1.00 53.16 113 GLY A N 1
ATOM 915 C CA . GLY A 1 113 ? -6.915 -29.645 -32.362 1.00 53.16 113 GLY A CA 1
ATOM 916 C C . GLY A 1 113 ? -7.133 -29.470 -33.871 1.00 53.16 113 GLY A C 1
ATOM 917 O O . GLY A 1 113 ? -7.832 -30.275 -34.479 1.00 53.16 113 GLY A O 1
ATOM 918 N N . LYS A 1 114 ? -6.567 -28.423 -34.490 1.00 53.12 114 LYS A N 1
ATOM 919 C CA . LYS A 1 114 ? -6.607 -28.220 -35.945 1.00 53.12 114 LYS A CA 1
ATOM 920 C C . LYS A 1 114 ? -5.401 -28.889 -36.603 1.00 53.12 114 LYS A C 1
ATOM 922 O O . LYS A 1 114 ? -4.456 -28.214 -36.997 1.00 53.12 114 LYS A O 1
ATOM 927 N N . MET A 1 115 ? -5.443 -30.212 -36.699 1.00 50.41 115 MET A N 1
ATOM 928 C CA . MET A 1 115 ? -4.661 -31.010 -37.646 1.00 50.41 115 MET A CA 1
ATOM 929 C C . MET A 1 115 ? -5.387 -32.321 -37.916 1.00 50.41 115 MET A C 1
ATOM 931 O O . MET A 1 115 ? -5.765 -32.982 -36.925 1.00 50.41 115 MET A O 1
#